Protein AF-A0A2D4N9N2-F1 (afdb_monomer_lite)

Structure (mmCIF, N/CA/C/O backbone):
data_AF-A0A2D4N9N2-F1
#
_entry.id   AF-A0A2D4N9N2-F1
#
loop_
_atom_site.group_PDB
_atom_site.id
_atom_site.type_symbol
_atom_site.label_atom_id
_atom_site.label_alt_id
_atom_site.label_comp_id
_atom_site.label_asym_id
_atom_site.label_entity_id
_atom_site.label_seq_id
_atom_site.pdbx_PDB_ins_code
_atom_site.Cartn_x
_atom_site.Cartn_y
_atom_site.Cartn_z
_atom_site.occupancy
_atom_site.B_iso_or_equiv
_atom_site.auth_seq_id
_atom_site.auth_comp_id
_atom_site.auth_asym_id
_atom_site.auth_atom_id
_atom_site.pdbx_PDB_model_num
ATOM 1 N N . GLU A 1 1 ? 25.192 12.629 -53.618 1.00 60.84 1 GLU A N 1
ATOM 2 C CA . GLU A 1 1 ? 23.982 12.571 -52.757 1.00 60.84 1 GLU A CA 1
ATOM 3 C C . GLU A 1 1 ? 23.683 11.224 -52.086 1.00 60.84 1 GLU A C 1
ATOM 5 O O . GLU A 1 1 ? 23.601 11.197 -50.864 1.00 60.84 1 GLU A O 1
ATOM 10 N N . LYS A 1 2 ? 23.542 10.098 -52.808 1.00 57.47 2 LYS A N 1
ATOM 11 C CA . LYS A 1 2 ? 23.093 8.809 -52.215 1.00 57.47 2 LYS A CA 1
ATOM 12 C C . LYS A 1 2 ? 23.950 8.285 -51.040 1.00 57.47 2 LYS A C 1
ATOM 14 O O . LYS A 1 2 ? 23.417 7.657 -50.130 1.00 57.47 2 LYS A O 1
ATOM 19 N N . LYS A 1 3 ? 25.260 8.569 -51.030 1.00 58.06 3 LYS A N 1
ATOM 20 C CA . LYS A 1 3 ? 26.202 8.161 -49.965 1.00 58.06 3 LYS A CA 1
ATOM 21 C C . LYS A 1 3 ? 26.009 8.948 -48.654 1.00 58.06 3 LYS A C 1
ATOM 23 O O . LYS A 1 3 ? 26.142 8.376 -47.581 1.00 58.06 3 LYS A O 1
ATOM 28 N N . SER A 1 4 ? 25.628 10.226 -48.750 1.00 62.47 4 SER A N 1
ATOM 29 C CA . SER A 1 4 ? 25.377 11.109 -47.599 1.00 62.47 4 SER A CA 1
ATOM 30 C C . SER A 1 4 ? 24.043 10.783 -46.914 1.00 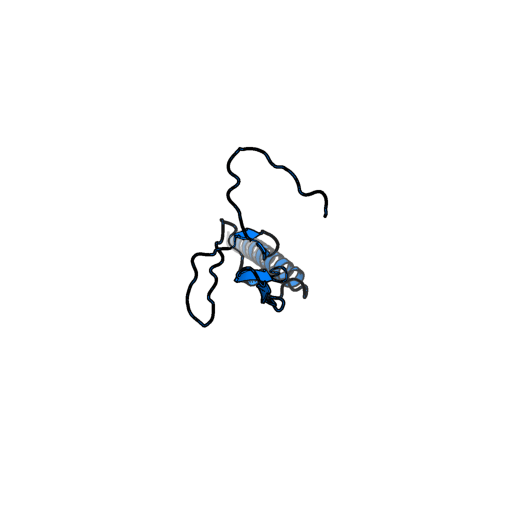62.47 4 SER A C 1
ATOM 32 O O . SER A 1 4 ? 23.997 10.686 -45.691 1.00 62.47 4 SER A O 1
ATOM 34 N N . ARG A 1 5 ? 23.000 10.461 -47.697 1.00 62.47 5 ARG A N 1
ATOM 35 C CA . ARG A 1 5 ? 21.704 10.004 -47.162 1.00 62.47 5 ARG A CA 1
ATOM 36 C C . ARG A 1 5 ? 21.825 8.680 -46.394 1.00 62.47 5 ARG A C 1
ATOM 38 O O . ARG A 1 5 ? 21.305 8.581 -45.293 1.00 62.47 5 ARG A O 1
ATOM 45 N N . LYS A 1 6 ? 22.585 7.700 -46.913 1.00 63.19 6 LYS A N 1
ATOM 46 C CA . LYS A 1 6 ? 22.871 6.443 -46.187 1.00 63.19 6 LYS A CA 1
ATOM 47 C C . LYS A 1 6 ? 23.631 6.678 -44.875 1.00 63.19 6 LYS A C 1
ATOM 49 O O . LYS A 1 6 ? 23.312 6.039 -43.881 1.00 63.19 6 LYS A O 1
ATOM 54 N N . ALA A 1 7 ? 24.603 7.592 -44.859 1.00 66.88 7 ALA A N 1
ATOM 55 C CA . ALA A 1 7 ? 25.345 7.930 -43.644 1.00 66.88 7 ALA A CA 1
ATOM 56 C C . ALA A 1 7 ? 24.451 8.601 -42.583 1.00 66.88 7 ALA A C 1
ATOM 58 O O . ALA A 1 7 ? 24.519 8.239 -41.413 1.00 66.88 7 ALA A O 1
ATOM 59 N N . GLN A 1 8 ? 23.553 9.507 -42.990 1.00 68.38 8 GLN A N 1
ATOM 60 C CA . GLN A 1 8 ? 22.552 10.092 -42.090 1.00 68.38 8 GLN A CA 1
ATOM 61 C C . GLN A 1 8 ? 21.594 9.040 -41.515 1.00 68.38 8 GLN A C 1
ATOM 63 O O . GLN A 1 8 ? 21.337 9.060 -40.314 1.00 68.38 8 GLN A O 1
ATOM 68 N N . THR A 1 9 ? 21.120 8.086 -42.325 1.00 69.44 9 THR A N 1
ATOM 69 C CA . THR A 1 9 ? 20.280 6.980 -41.834 1.00 69.44 9 THR A CA 1
ATOM 70 C C . THR A 1 9 ? 21.021 6.120 -40.809 1.00 69.44 9 THR A C 1
ATOM 72 O O . THR A 1 9 ? 20.461 5.811 -39.763 1.00 69.44 9 THR A O 1
ATOM 75 N N . MET A 1 10 ? 22.289 5.777 -41.058 1.00 72.12 10 MET A N 1
ATOM 76 C CA . MET A 1 10 ? 23.097 4.974 -40.128 1.00 72.12 10 MET A CA 1
ATOM 77 C C . MET A 1 10 ? 23.374 5.698 -38.806 1.00 72.12 10 MET A C 1
ATOM 79 O O . MET A 1 10 ? 23.342 5.069 -37.752 1.00 72.12 10 MET A O 1
ATOM 83 N N . ASN A 1 11 ? 23.581 7.015 -38.843 1.00 75.62 11 ASN A N 1
ATOM 84 C CA . ASN A 1 11 ? 23.753 7.822 -37.635 1.00 75.62 11 ASN A CA 1
ATOM 85 C C . ASN A 1 11 ? 22.462 7.895 -36.810 1.00 75.62 11 ASN A C 1
ATOM 87 O O . ASN A 1 11 ? 22.514 7.752 -35.593 1.00 75.62 11 ASN A O 1
ATOM 91 N N . TYR A 1 12 ? 21.307 8.054 -37.463 1.00 76.00 12 TYR A N 1
ATOM 92 C CA . TYR A 1 12 ? 20.009 8.083 -36.786 1.00 76.00 12 TYR A CA 1
ATOM 93 C C . TYR A 1 12 ? 19.655 6.724 -36.166 1.00 76.00 12 TYR A C 1
ATOM 95 O O . TYR A 1 12 ? 19.239 6.654 -35.014 1.00 76.00 12 TYR A O 1
ATOM 103 N N . VAL A 1 13 ? 19.900 5.628 -36.894 1.00 76.75 13 VAL A N 1
ATOM 104 C CA . VAL A 1 13 ? 19.733 4.261 -36.374 1.00 76.75 13 VAL A CA 1
ATOM 105 C C . VAL A 1 13 ? 20.695 3.997 -35.214 1.00 76.75 13 VAL A C 1
ATOM 107 O O . VAL A 1 13 ? 20.288 3.406 -34.220 1.00 76.75 13 VAL A O 1
ATOM 110 N N . GLY A 1 14 ? 21.941 4.474 -35.294 1.00 74.06 14 GLY A N 1
ATOM 111 C CA . GLY A 1 14 ? 22.918 4.366 -34.208 1.00 74.06 14 GLY A CA 1
ATOM 112 C C . GLY A 1 14 ? 22.517 5.149 -32.955 1.00 74.06 14 GLY A C 1
ATOM 113 O O . GLY A 1 14 ? 22.640 4.632 -31.847 1.00 74.06 14 GLY A O 1
ATOM 114 N N . GLN A 1 15 ? 21.978 6.360 -33.118 1.00 75.81 15 GLN A N 1
ATOM 115 C CA . GLN A 1 15 ? 21.445 7.162 -32.013 1.00 75.81 15 GLN A CA 1
ATOM 116 C C . GLN A 1 15 ? 20.222 6.499 -31.370 1.00 75.81 15 GLN A C 1
ATOM 118 O O . GLN A 1 15 ? 20.173 6.371 -30.147 1.00 75.81 15 GLN A O 1
ATOM 123 N N . LEU A 1 16 ? 19.278 6.009 -32.179 1.00 76.94 16 LEU A N 1
ATOM 124 C CA . LEU A 1 16 ? 18.080 5.325 -31.691 1.00 76.94 16 LEU A CA 1
ATOM 125 C C . LEU A 1 16 ? 18.433 4.015 -30.969 1.00 76.94 16 LEU A C 1
ATOM 127 O O . LEU A 1 16 ? 17.932 3.750 -29.879 1.00 76.94 16 LEU A O 1
ATOM 131 N N . ALA A 1 17 ? 19.343 3.220 -31.537 1.00 73.44 17 ALA A N 1
ATOM 132 C CA . ALA A 1 17 ? 19.826 1.989 -30.918 1.00 73.44 17 ALA A CA 1
ATOM 133 C C . ALA A 1 17 ? 20.569 2.270 -29.603 1.00 73.44 17 ALA A C 1
ATOM 135 O O . ALA A 1 17 ? 20.371 1.552 -28.624 1.00 73.44 17 ALA A O 1
ATOM 136 N N . GLY A 1 18 ? 21.373 3.337 -29.555 1.00 74.00 18 GLY A N 1
ATOM 137 C CA . GLY A 1 18 ? 22.044 3.794 -28.340 1.00 74.00 18 GLY A CA 1
ATOM 138 C C . GLY A 1 18 ? 21.055 4.165 -27.235 1.00 74.00 18 GLY A C 1
ATOM 139 O O . GLY A 1 18 ? 21.207 3.712 -26.103 1.00 74.00 18 GLY A O 1
ATOM 140 N N . GLN A 1 19 ? 20.006 4.918 -27.570 1.00 71.56 19 GLN A N 1
ATOM 141 C CA . GLN A 1 19 ? 18.975 5.322 -26.615 1.00 71.56 19 GLN A CA 1
ATOM 142 C C . GLN A 1 19 ? 18.201 4.114 -26.066 1.00 71.56 19 GLN A C 1
ATOM 144 O O . GLN A 1 19 ? 18.081 3.966 -24.852 1.00 71.56 19 GLN A O 1
ATOM 149 N N . VAL A 1 20 ? 17.761 3.198 -26.936 1.00 71.75 20 VAL A N 1
ATOM 150 C CA . VAL A 1 20 ? 17.058 1.966 -26.528 1.00 71.75 20 VAL A CA 1
ATOM 151 C C . VAL A 1 20 ? 17.944 1.085 -25.643 1.00 71.75 20 VAL A C 1
ATOM 153 O O . VAL A 1 20 ? 17.486 0.553 -24.633 1.00 71.75 20 VAL A O 1
ATOM 156 N N . PHE A 1 21 ? 19.229 0.954 -25.974 1.00 74.06 21 PHE A N 1
ATOM 157 C CA . PHE A 1 21 ? 20.168 0.139 -25.206 1.00 74.06 21 PHE A CA 1
ATOM 158 C C . PHE A 1 21 ? 20.437 0.696 -23.802 1.00 74.06 21 PHE A C 1
ATOM 160 O O . PHE A 1 21 ? 20.549 -0.077 -22.848 1.00 74.06 21 PHE A O 1
ATOM 167 N N . VAL A 1 22 ? 20.507 2.023 -23.653 1.00 71.56 22 VAL A N 1
ATOM 168 C CA . VAL A 1 22 ? 20.617 2.678 -22.339 1.00 71.56 22 VAL A CA 1
ATOM 169 C C . VAL A 1 22 ? 19.365 2.406 -21.506 1.00 71.56 22 VAL A C 1
ATOM 171 O O . VAL A 1 22 ? 19.492 1.932 -20.379 1.00 71.56 22 VAL A O 1
ATOM 174 N N . THR A 1 23 ? 18.171 2.575 -22.080 1.00 69.88 23 THR A N 1
ATOM 175 C CA . THR A 1 23 ? 16.899 2.317 -21.385 1.00 69.88 23 THR A CA 1
ATOM 176 C C . THR A 1 23 ? 16.775 0.865 -20.914 1.00 69.88 23 THR A C 1
ATOM 178 O O . THR A 1 23 ? 16.412 0.614 -19.767 1.00 69.88 23 THR A O 1
ATOM 181 N N . VAL A 1 24 ? 17.131 -0.115 -21.752 1.00 72.06 24 VAL A N 1
ATOM 182 C CA . VAL A 1 24 ? 17.093 -1.541 -21.373 1.00 72.06 24 VAL A CA 1
ATOM 183 C C . VAL A 1 24 ? 18.114 -1.861 -20.280 1.00 72.06 24 VAL A C 1
ATOM 185 O O . VAL A 1 24 ? 17.808 -2.620 -19.361 1.00 72.06 24 VAL A O 1
ATOM 188 N N . LYS A 1 25 ? 19.314 -1.269 -20.323 1.00 67.12 25 LYS A N 1
ATOM 189 C CA . LYS A 1 25 ? 20.307 -1.423 -19.248 1.00 67.12 25 LYS A CA 1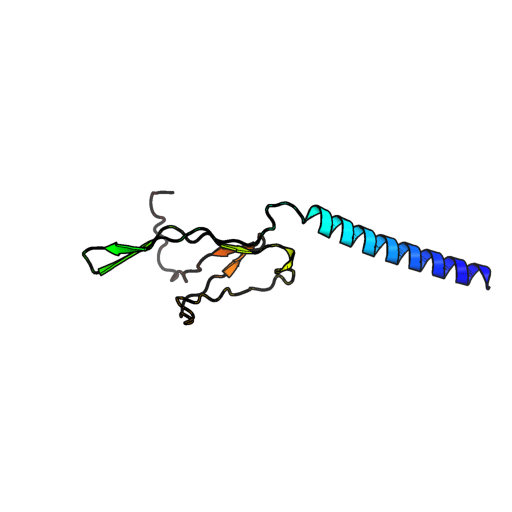
ATOM 190 C C . LYS A 1 25 ? 19.834 -0.822 -17.927 1.00 67.12 25 LYS A C 1
ATOM 192 O O . LYS A 1 25 ? 20.118 -1.397 -16.879 1.00 67.12 25 LYS A O 1
ATOM 197 N N . GLU A 1 26 ? 19.129 0.302 -17.959 1.00 66.12 26 GLU A N 1
ATOM 198 C CA . GLU A 1 26 ? 18.522 0.901 -16.768 1.00 66.12 26 GLU A CA 1
ATOM 199 C C . GLU A 1 26 ? 17.382 0.039 -16.209 1.00 66.12 26 GLU A C 1
ATOM 201 O O . GLU A 1 26 ? 17.340 -0.189 -15.001 1.00 66.12 26 GLU A O 1
ATOM 206 N N . LEU A 1 27 ? 16.533 -0.530 -17.073 1.00 63.66 27 LEU A N 1
ATOM 207 C CA . LEU A 1 27 ? 15.513 -1.521 -16.700 1.00 63.66 27 LEU A CA 1
ATOM 208 C C . LEU A 1 27 ? 16.138 -2.758 -16.037 1.00 63.66 27 LEU A C 1
ATOM 210 O O . LEU A 1 27 ? 15.695 -3.167 -14.967 1.00 63.66 27 LEU A O 1
ATOM 214 N N . TYR A 1 28 ? 17.208 -3.310 -16.618 1.00 61.44 28 TYR A N 1
ATOM 215 C CA . TYR A 1 28 ? 17.905 -4.480 -16.073 1.00 61.44 28 TYR A CA 1
ATOM 216 C C . TYR A 1 28 ? 18.614 -4.199 -14.746 1.00 61.44 28 TYR A C 1
ATOM 218 O O . TYR A 1 28 ? 18.566 -5.025 -13.840 1.00 61.44 28 TYR A O 1
ATOM 226 N N . LYS A 1 29 ? 19.240 -3.027 -14.589 1.00 60.94 29 LYS A N 1
ATOM 227 C CA . LYS A 1 29 ? 19.797 -2.593 -13.295 1.00 60.94 29 LYS A CA 1
ATOM 228 C C . LYS A 1 29 ? 18.707 -2.344 -12.244 1.00 60.94 29 LYS A C 1
ATOM 230 O O . LYS A 1 29 ? 18.984 -2.427 -11.053 1.00 60.94 29 LYS A O 1
ATOM 235 N N . GLY A 1 30 ? 17.479 -2.056 -12.679 1.00 54.72 30 GLY A N 1
ATOM 236 C CA . GLY A 1 30 ? 16.287 -1.949 -11.840 1.00 54.72 30 GLY A CA 1
ATOM 237 C C . GLY A 1 30 ? 15.683 -3.290 -11.403 1.00 54.72 30 GLY A C 1
ATOM 238 O O . GLY A 1 30 ? 14.820 -3.292 -10.532 1.00 54.72 30 GLY A O 1
ATOM 239 N N . LEU A 1 31 ? 16.136 -4.432 -11.929 1.00 57.91 31 LEU A N 1
ATOM 240 C CA . LEU A 1 31 ? 15.720 -5.776 -11.493 1.00 57.91 31 LEU A CA 1
ATOM 241 C C . LEU A 1 31 ? 16.524 -6.252 -10.263 1.00 57.91 31 LEU A C 1
ATOM 243 O O . LEU A 1 31 ? 17.017 -7.376 -10.217 1.00 57.91 31 LEU A O 1
ATOM 247 N N . ASN A 1 32 ? 16.701 -5.389 -9.261 1.00 54.69 32 ASN A N 1
ATOM 248 C CA . ASN A 1 32 ? 17.137 -5.816 -7.928 1.00 54.69 32 ASN A CA 1
ATOM 249 C C . ASN A 1 32 ? 15.936 -6.494 -7.235 1.00 54.69 32 ASN A C 1
ATOM 251 O O . ASN A 1 32 ? 14.857 -5.923 -7.309 1.00 54.69 32 ASN A O 1
ATOM 255 N N . PRO A 1 33 ? 16.061 -7.630 -6.525 1.00 50.22 33 PRO A N 1
ATOM 256 C CA . PRO A 1 33 ? 14.986 -8.186 -5.691 1.00 50.22 33 PRO A CA 1
ATOM 257 C C . PRO A 1 33 ? 14.259 -7.163 -4.789 1.00 50.22 33 PRO A C 1
ATOM 259 O O . PRO A 1 33 ? 13.085 -7.344 -4.483 1.00 50.22 33 PRO A O 1
ATOM 262 N N . ALA A 1 34 ? 14.909 -6.045 -4.439 1.00 49.88 34 ALA A N 1
ATOM 263 C CA . ALA A 1 34 ? 14.292 -4.879 -3.793 1.00 49.88 34 ALA A CA 1
ATOM 264 C C . ALA A 1 34 ? 13.216 -4.141 -4.636 1.00 49.88 34 ALA A C 1
ATOM 266 O O . ALA A 1 34 ? 12.672 -3.134 -4.185 1.00 49.88 34 ALA A O 1
ATOM 267 N N . THR A 1 35 ? 12.916 -4.603 -5.855 1.00 54.91 35 THR A N 1
ATOM 268 C CA . THR A 1 35 ? 11.861 -4.087 -6.743 1.00 54.91 35 THR A CA 1
ATOM 269 C C . THR A 1 35 ? 10.657 -5.016 -6.878 1.00 54.91 35 THR A C 1
ATOM 271 O O . THR A 1 35 ? 9.798 -4.774 -7.726 1.00 54.91 35 THR A O 1
ATOM 274 N N . LEU A 1 36 ? 10.557 -6.038 -6.024 1.00 68.00 36 LEU A N 1
ATOM 275 C CA . LEU A 1 36 ? 9.348 -6.839 -5.860 1.00 68.00 36 LEU A CA 1
ATOM 276 C C . LEU A 1 36 ? 8.293 -6.055 -5.066 1.00 68.00 36 LEU A C 1
ATOM 278 O O . LEU A 1 36 ? 8.603 -5.439 -4.046 1.00 68.00 36 LEU A O 1
ATOM 282 N N . SER A 1 37 ? 7.049 -6.077 -5.547 1.00 83.50 37 SER A N 1
ATOM 283 C CA . SER A 1 37 ? 5.908 -5.597 -4.766 1.00 83.50 37 SER A CA 1
ATOM 284 C C . SER A 1 37 ? 5.596 -6.586 -3.644 1.00 83.50 37 SER A C 1
ATOM 286 O O . SER A 1 37 ? 5.687 -7.797 -3.851 1.00 83.50 37 SER A O 1
ATOM 288 N N . GLY A 1 38 ? 5.189 -6.088 -2.483 1.00 87.56 38 GLY A N 1
ATOM 289 C CA . GLY A 1 38 ? 4.792 -6.929 -1.361 1.00 87.56 38 GLY A CA 1
ATOM 290 C C . GLY A 1 38 ? 4.323 -6.127 -0.155 1.00 87.56 38 GLY A C 1
ATOM 291 O O . GLY A 1 38 ? 4.525 -4.916 -0.069 1.00 87.56 38 GLY A O 1
ATOM 292 N N . CYS A 1 39 ? 3.706 -6.828 0.785 1.00 91.00 39 CYS A N 1
ATOM 293 C CA . CYS A 1 39 ? 3.317 -6.311 2.087 1.00 91.00 39 CYS A CA 1
ATOM 294 C C . CYS A 1 39 ? 3.697 -7.326 3.166 1.00 91.00 39 CYS A C 1
ATOM 296 O O . CYS A 1 39 ? 3.768 -8.525 2.892 1.00 91.00 39 CYS A O 1
ATOM 298 N N . ILE A 1 40 ? 3.955 -6.842 4.377 1.00 90.44 40 ILE A N 1
ATOM 299 C CA . ILE A 1 40 ? 4.062 -7.711 5.553 1.00 90.44 40 ILE A CA 1
ATOM 300 C C . ILE A 1 40 ? 2.674 -8.001 6.126 1.00 90.44 40 ILE A C 1
ATOM 302 O O . ILE A 1 40 ? 1.738 -7.228 5.911 1.00 90.44 40 ILE A O 1
ATOM 306 N N . ASP A 1 41 ? 2.567 -9.079 6.899 1.00 95.00 41 ASP A N 1
ATOM 307 C CA . ASP A 1 41 ? 1.353 -9.378 7.652 1.00 95.00 41 ASP A CA 1
ATOM 308 C C . ASP A 1 41 ? 1.090 -8.293 8.702 1.00 95.00 41 ASP A C 1
ATOM 310 O O . ASP A 1 41 ? 1.996 -7.859 9.420 1.00 95.00 41 ASP A O 1
ATOM 314 N N . ILE A 1 42 ? -0.172 -7.877 8.804 1.00 94.31 42 ILE A N 1
ATOM 315 C CA . ILE A 1 42 ? -0.628 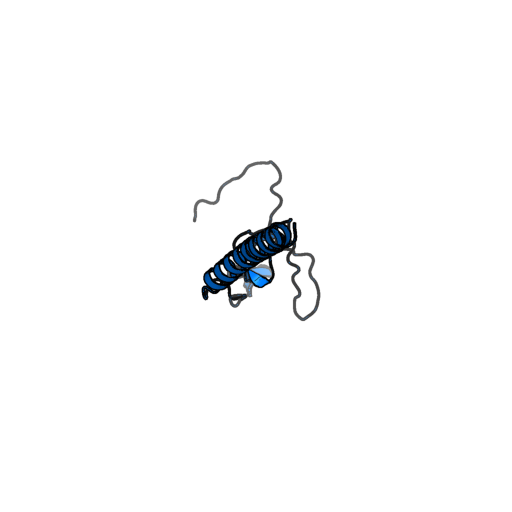-6.897 9.788 1.00 94.31 42 ILE A CA 1
ATOM 316 C C . ILE A 1 42 ? -1.483 -7.622 10.819 1.00 94.31 42 ILE A C 1
ATOM 318 O O . ILE A 1 42 ? -2.490 -8.246 10.487 1.00 94.31 42 ILE A O 1
ATOM 322 N N . ILE A 1 43 ? -1.093 -7.519 12.086 1.00 95.06 43 ILE A N 1
ATOM 323 C CA . ILE A 1 43 ? -1.835 -8.093 13.207 1.00 95.06 43 ILE A CA 1
ATOM 324 C C . ILE A 1 43 ? -2.553 -6.959 13.925 1.00 95.06 43 ILE A C 1
ATOM 326 O O . ILE A 1 43 ? -1.916 -5.989 14.330 1.00 95.06 43 ILE A O 1
ATOM 330 N N . VAL A 1 44 ? -3.867 -7.094 14.108 1.00 94.75 44 VAL A N 1
ATOM 331 C CA . VAL A 1 44 ? -4.714 -6.124 14.813 1.00 94.75 44 VAL A CA 1
ATOM 332 C C . VAL A 1 44 ? -5.264 -6.764 16.085 1.00 94.75 44 VAL A C 1
ATOM 334 O O . VAL A 1 44 ? -5.789 -7.876 16.051 1.00 94.75 44 VAL A O 1
ATOM 337 N N . ILE A 1 45 ? -5.184 -6.048 17.203 1.00 97.00 45 ILE A N 1
ATOM 338 C CA . ILE A 1 45 ? -5.756 -6.451 18.489 1.00 97.00 45 ILE A CA 1
ATOM 339 C C . ILE A 1 45 ? -6.757 -5.408 18.986 1.00 97.00 45 ILE A C 1
ATOM 341 O O . ILE A 1 45 ? -6.555 -4.202 18.832 1.00 97.00 45 ILE A O 1
ATOM 345 N N . ARG A 1 46 ? -7.837 -5.878 19.618 1.00 97.06 46 ARG A N 1
ATOM 346 C CA . ARG A 1 46 ? -8.807 -5.027 20.314 1.00 97.06 46 ARG A CA 1
ATOM 347 C C . ARG A 1 46 ? -8.432 -4.920 21.788 1.00 97.06 46 ARG A C 1
ATOM 349 O O . ARG A 1 46 ? -8.390 -5.925 22.492 1.00 97.06 46 ARG A O 1
ATOM 356 N N . GLN A 1 47 ? -8.184 -3.700 22.240 1.00 97.25 47 GLN A N 1
ATOM 357 C CA . GLN A 1 47 ? -7.883 -3.369 23.628 1.00 97.25 47 GLN A CA 1
ATOM 358 C C . GLN A 1 47 ? -9.152 -3.433 24.501 1.00 97.25 47 GLN A C 1
ATOM 360 O O . GLN A 1 47 ? -10.262 -3.289 23.977 1.00 97.25 47 GLN A O 1
ATOM 365 N N . PRO A 1 48 ? -9.032 -3.587 25.837 1.00 96.50 48 PRO A N 1
ATOM 366 C CA . PRO A 1 48 ? -10.188 -3.647 26.742 1.00 96.50 48 PRO A CA 1
ATOM 367 C C . PRO A 1 48 ? -11.104 -2.415 26.694 1.00 96.50 48 PRO A C 1
ATOM 369 O O . PRO A 1 48 ? -12.297 -2.521 26.954 1.00 96.50 48 PRO A O 1
ATOM 372 N N . ASN A 1 49 ? -10.557 -1.251 26.337 1.00 95.50 49 ASN A N 1
ATOM 373 C CA . ASN A 1 49 ? -11.305 -0.002 26.160 1.00 95.50 49 ASN A CA 1
ATOM 374 C C . ASN A 1 49 ? -12.030 0.098 24.802 1.00 95.50 49 ASN A C 1
ATOM 376 O O . ASN A 1 49 ? -12.654 1.114 24.519 1.00 95.50 49 ASN A O 1
ATOM 380 N N . GLY A 1 50 ? -11.934 -0.932 23.957 1.00 94.81 50 GLY A N 1
ATOM 381 C CA . GLY A 1 50 ? -12.548 -0.981 22.634 1.00 94.81 50 GLY A CA 1
ATOM 382 C C . GLY A 1 50 ? -11.654 -0.497 21.489 1.00 94.81 50 GLY A C 1
ATOM 383 O O . GLY A 1 50 ? -11.964 -0.832 20.343 1.00 94.81 50 GLY A O 1
ATOM 384 N N . ASN A 1 51 ? -10.545 0.200 21.770 1.00 94.88 51 ASN A N 1
ATOM 385 C CA . ASN A 1 51 ? -9.624 0.708 20.748 1.00 94.88 51 ASN A CA 1
ATOM 386 C C . ASN A 1 51 ? -8.897 -0.428 20.026 1.00 94.88 51 ASN A C 1
ATOM 388 O O . ASN A 1 51 ? -8.648 -1.494 20.591 1.00 94.88 51 ASN A O 1
ATOM 392 N N . LEU A 1 52 ? -8.517 -0.178 18.776 1.00 93.81 52 LEU A N 1
ATOM 393 C CA . LEU A 1 52 ? -7.709 -1.098 17.986 1.00 93.81 52 LEU A CA 1
ATOM 394 C C . LEU A 1 52 ? -6.251 -0.641 17.997 1.00 93.81 52 LEU A C 1
ATOM 396 O O . LEU A 1 52 ? -5.965 0.547 17.878 1.00 93.81 52 LEU A O 1
ATOM 400 N N . GLN A 1 53 ? -5.334 -1.592 18.131 1.00 93.56 53 GLN A N 1
ATOM 401 C CA . GLN A 1 53 ? -3.910 -1.378 17.895 1.00 93.56 53 GLN A CA 1
ATOM 402 C C . GLN A 1 53 ? -3.402 -2.427 16.923 1.00 93.56 53 GLN A C 1
ATOM 404 O O . GLN A 1 53 ? -3.912 -3.548 16.896 1.00 93.56 53 GLN A O 1
ATOM 409 N N . CYS A 1 54 ? -2.407 -2.066 16.124 1.00 93.94 54 CYS A N 1
ATOM 410 C CA . CYS A 1 54 ? -1.878 -2.950 15.103 1.00 93.94 54 CYS A CA 1
ATOM 411 C C . CYS A 1 54 ? -0.358 -2.880 15.006 1.00 93.94 54 CYS A C 1
ATOM 413 O O . CYS A 1 54 ? 0.266 -1.923 15.468 1.00 93.94 54 CYS A O 1
ATOM 415 N N . SER A 1 55 ? 0.232 -3.911 14.404 1.00 95.12 55 SER A N 1
ATOM 416 C CA . SER A 1 55 ? 1.603 -3.826 13.908 1.00 95.12 55 SER A CA 1
ATOM 417 C C . SER A 1 55 ? 1.701 -2.780 12.784 1.00 95.12 55 SER A C 1
ATOM 419 O O . SER A 1 55 ? 0.709 -2.537 12.094 1.00 95.12 55 SER A O 1
ATOM 421 N N . PRO A 1 56 ? 2.883 -2.183 12.550 1.00 92.12 56 PRO A N 1
ATOM 422 C CA . PRO A 1 56 ? 3.063 -1.200 11.486 1.00 92.12 56 PRO A CA 1
ATOM 423 C C . PRO A 1 56 ? 2.664 -1.726 10.104 1.00 92.12 56 PRO A C 1
ATOM 425 O O . PRO A 1 56 ? 2.864 -2.899 9.788 1.00 92.12 56 PRO A O 1
ATOM 428 N N . PHE A 1 57 ? 2.164 -0.831 9.254 1.00 92.75 57 PHE A N 1
ATOM 429 C CA . PHE A 1 57 ? 1.884 -1.131 7.854 1.00 92.75 57 PHE A CA 1
ATOM 430 C C . PHE A 1 57 ? 3.177 -0.967 7.054 1.00 92.75 57 PHE A C 1
ATOM 432 O O . PHE A 1 57 ? 3.694 0.142 6.926 1.00 92.75 57 PHE A O 1
ATOM 439 N N . HIS A 1 58 ? 3.704 -2.063 6.507 1.00 90.38 58 HIS A N 1
ATOM 440 C CA . HIS A 1 58 ? 4.847 -2.019 5.596 1.00 90.38 58 HIS A CA 1
ATOM 441 C C . HIS A 1 58 ? 4.444 -2.583 4.237 1.00 90.38 58 HIS A C 1
ATOM 443 O O . HIS A 1 58 ? 4.374 -3.799 4.044 1.00 90.38 58 HIS A O 1
ATOM 449 N N . VAL A 1 59 ? 4.166 -1.677 3.301 1.00 90.50 59 VAL A N 1
ATOM 450 C CA . VAL A 1 59 ? 3.760 -1.988 1.929 1.00 90.50 59 VAL A CA 1
ATOM 451 C C . VAL A 1 59 ? 4.768 -1.371 0.971 1.00 90.50 59 VAL A C 1
ATOM 453 O O . VAL A 1 59 ? 5.161 -0.211 1.123 1.00 90.50 59 VAL A O 1
ATOM 456 N N . ARG A 1 60 ? 5.183 -2.152 -0.026 1.00 88.19 60 ARG A N 1
ATOM 457 C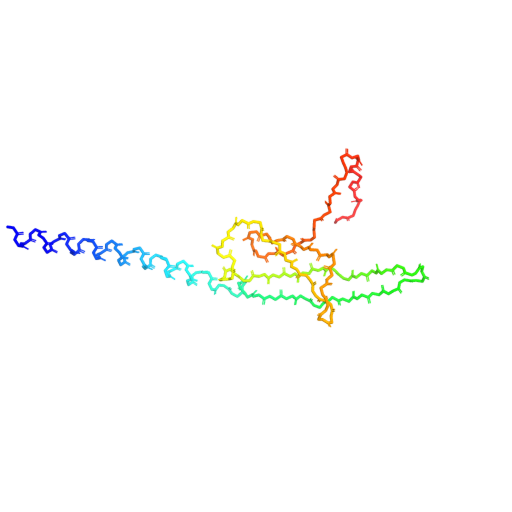 CA . ARG A 1 60 ? 6.119 -1.723 -1.057 1.00 88.19 60 ARG A CA 1
ATOM 458 C C . ARG A 1 60 ? 5.609 -2.081 -2.444 1.00 88.19 60 ARG A C 1
ATOM 460 O O . ARG A 1 60 ? 5.237 -3.219 -2.712 1.00 88.19 60 ARG A O 1
ATOM 467 N N . PHE A 1 61 ? 5.664 -1.116 -3.349 1.00 85.38 61 PHE A N 1
ATOM 468 C CA . PHE A 1 61 ? 5.361 -1.266 -4.762 1.00 85.38 61 PHE A CA 1
ATOM 469 C C . PHE A 1 61 ? 6.653 -1.315 -5.576 1.00 85.38 61 PHE A C 1
ATOM 471 O O . PHE A 1 61 ? 7.526 -0.452 -5.473 1.00 85.38 61 PHE A O 1
ATOM 478 N N . GLY A 1 62 ? 6.770 -2.328 -6.429 1.00 77.62 62 GLY A N 1
ATOM 479 C CA . GLY A 1 62 ? 7.887 -2.484 -7.345 1.00 77.62 62 GLY A CA 1
ATOM 480 C C . GLY A 1 62 ? 7.976 -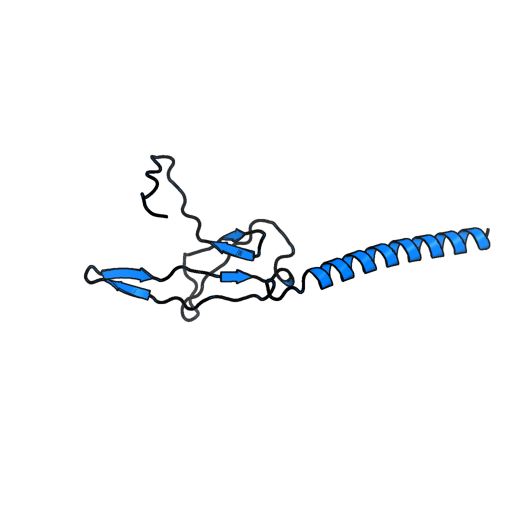1.371 -8.392 1.00 77.62 62 GLY A C 1
ATOM 481 O O . GLY A 1 62 ? 6.975 -0.882 -8.919 1.00 77.62 62 GLY A O 1
ATOM 482 N N . LYS A 1 63 ? 9.209 -1.021 -8.772 1.00 67.12 63 LYS A N 1
ATOM 483 C CA . LYS A 1 63 ? 9.522 0.108 -9.667 1.00 67.12 63 LYS A CA 1
ATOM 484 C C . LYS A 1 63 ? 8.879 0.009 -11.062 1.00 67.12 63 LYS A C 1
ATOM 486 O O . LYS A 1 63 ? 8.636 1.040 -11.683 1.00 67.12 63 LYS A O 1
ATOM 491 N N . MET A 1 64 ? 8.550 -1.196 -11.547 1.00 58.16 64 MET A N 1
ATOM 492 C CA . MET A 1 64 ? 7.900 -1.380 -12.859 1.00 58.16 64 MET A CA 1
ATOM 493 C C . MET A 1 64 ? 6.431 -0.914 -12.903 1.00 58.16 64 MET A C 1
ATOM 495 O O . MET A 1 64 ? 5.942 -0.606 -13.986 1.00 58.16 64 MET A O 1
ATOM 499 N N . GLY A 1 65 ? 5.736 -0.802 -11.762 1.00 56.28 65 GLY A N 1
ATOM 500 C CA . GLY A 1 65 ? 4.339 -0.330 -11.693 1.00 56.28 65 GLY A CA 1
ATOM 501 C C . GLY A 1 65 ? 4.175 1.176 -11.427 1.00 56.28 65 GLY A C 1
ATOM 502 O O . GLY A 1 65 ? 3.071 1.721 -11.506 1.00 56.28 65 GLY A O 1
ATOM 503 N N . VAL A 1 66 ? 5.268 1.883 -11.115 1.00 55.44 66 VAL A N 1
ATOM 504 C CA . VAL A 1 66 ? 5.227 3.226 -10.496 1.00 55.44 66 VAL A CA 1
ATOM 505 C C . VAL A 1 66 ? 5.819 4.328 -11.396 1.00 55.44 66 VAL A C 1
ATOM 507 O O . VAL A 1 66 ? 5.889 5.480 -10.997 1.00 55.44 66 VAL A O 1
ATOM 510 N N . LEU A 1 67 ? 6.145 4.038 -12.664 1.00 54.97 67 LEU A N 1
ATOM 511 C CA . LEU A 1 67 ? 6.875 4.921 -13.607 1.00 54.97 67 LEU A CA 1
ATOM 512 C C . LEU A 1 67 ? 6.221 6.282 -13.989 1.00 54.97 67 LEU A C 1
ATOM 514 O O . LEU A 1 67 ? 6.668 6.934 -14.930 1.00 54.97 67 LEU A O 1
ATOM 518 N N . ARG A 1 68 ? 5.187 6.757 -13.284 1.00 56.44 68 ARG A N 1
ATOM 519 C CA . ARG A 1 68 ? 4.682 8.138 -13.382 1.00 56.44 68 ARG A CA 1
ATOM 520 C C . ARG A 1 68 ? 4.566 8.737 -11.978 1.00 56.44 68 ARG A C 1
ATOM 522 O O . ARG A 1 68 ? 3.661 8.380 -11.233 1.00 56.44 68 ARG A O 1
ATOM 529 N N . SER A 1 69 ? 5.499 9.624 -11.646 1.00 51.19 69 SER A N 1
ATOM 530 C CA . SER A 1 69 ? 5.782 10.184 -10.317 1.00 51.19 69 SER A CA 1
ATOM 531 C C . SER A 1 69 ? 4.956 11.433 -9.974 1.00 51.19 69 SER A C 1
ATOM 533 O O . SER A 1 69 ? 5.508 12.474 -9.626 1.00 51.19 69 SER A O 1
ATOM 535 N N . LYS A 1 70 ? 3.630 11.381 -10.112 1.00 54.16 70 LYS A N 1
ATOM 536 C CA . LYS A 1 70 ? 2.764 12.427 -9.546 1.00 54.16 70 LYS A CA 1
ATOM 537 C C . LYS A 1 70 ? 1.792 11.775 -8.577 1.00 54.16 70 LYS A C 1
ATOM 539 O O . LYS A 1 70 ? 0.939 11.018 -9.025 1.00 54.16 70 LYS A O 1
ATOM 544 N N . GLU A 1 71 ? 2.031 12.021 -7.287 1.00 61.28 71 GLU A N 1
ATOM 545 C CA . GLU A 1 71 ? 1.132 11.817 -6.139 1.00 61.28 71 GLU A CA 1
ATOM 546 C C . GLU A 1 71 ? 0.149 10.658 -6.307 1.00 61.28 71 GLU A C 1
ATOM 548 O O . GLU A 1 71 ? -1.052 10.846 -6.493 1.00 61.28 71 GLU A O 1
ATOM 553 N N . LYS A 1 72 ? 0.670 9.429 -6.281 1.00 75.88 72 LYS A N 1
ATOM 554 C CA . LYS A 1 72 ? -0.199 8.258 -6.337 1.00 75.88 72 LYS A CA 1
ATOM 555 C C . LYS A 1 72 ? -0.779 8.000 -4.953 1.00 75.88 72 LYS A C 1
ATOM 557 O O . LYS A 1 72 ? -0.037 7.747 -4.002 1.00 75.88 72 LYS A O 1
ATOM 562 N N . VAL A 1 73 ? -2.101 8.070 -4.878 1.00 85.75 73 VAL A N 1
ATOM 563 C CA . VAL A 1 73 ? -2.883 7.594 -3.739 1.00 85.75 73 VAL A CA 1
ATOM 564 C C . VAL A 1 73 ? -2.948 6.069 -3.809 1.00 85.75 73 VAL A C 1
ATOM 566 O O . VAL A 1 73 ? -3.037 5.492 -4.895 1.00 85.75 73 VAL A O 1
ATOM 569 N N . VAL A 1 74 ? -2.841 5.426 -2.653 1.00 89.31 74 VAL A N 1
ATOM 570 C CA . VAL A 1 74 ? -3.012 3.986 -2.478 1.00 89.31 74 VAL A CA 1
ATOM 571 C C . VAL A 1 74 ? -4.311 3.774 -1.716 1.00 89.31 74 VAL A C 1
ATOM 573 O O . VAL A 1 74 ? -4.427 4.195 -0.563 1.00 89.31 74 VAL A O 1
ATOM 576 N N . ASP A 1 75 ? -5.264 3.125 -2.374 1.00 91.75 75 ASP A N 1
ATOM 577 C CA . ASP A 1 75 ? -6.541 2.741 -1.781 1.00 91.75 75 ASP A CA 1
ATOM 578 C C . ASP A 1 75 ? -6.404 1.435 -0.995 1.00 91.75 75 ASP A C 1
ATOM 580 O O . ASP A 1 75 ? -5.610 0.555 -1.349 1.00 91.75 75 ASP A O 1
ATOM 584 N N . ILE A 1 76 ? -7.185 1.315 0.079 1.00 92.12 76 ILE A N 1
ATOM 585 C CA . ILE A 1 76 ? -7.222 0.133 0.939 1.00 92.12 76 ILE A CA 1
ATOM 586 C C . ILE A 1 76 ? -8.610 -0.500 0.848 1.00 92.12 76 ILE A C 1
ATOM 588 O O . ILE A 1 76 ? -9.633 0.175 0.960 1.00 92.12 76 ILE A O 1
ATOM 592 N N . GLU A 1 77 ? -8.631 -1.822 0.694 1.00 94.56 77 GLU A N 1
ATOM 593 C CA . GLU A 1 77 ? -9.839 -2.635 0.799 1.00 94.56 77 GLU A CA 1
ATOM 594 C C . GLU A 1 77 ? -9.670 -3.667 1.913 1.00 94.56 77 GLU A C 1
ATOM 596 O O . GLU A 1 77 ? -8.645 -4.348 2.005 1.00 94.56 77 GLU A O 1
ATOM 601 N N . ILE A 1 78 ? -10.690 -3.810 2.756 1.00 92.75 78 ILE A N 1
ATOM 602 C CA . ILE A 1 78 ? -10.736 -4.808 3.824 1.00 92.75 78 ILE A CA 1
ATOM 603 C C . ILE A 1 78 ? -11.886 -5.756 3.509 1.00 92.75 78 ILE A C 1
ATOM 605 O O . ILE A 1 78 ? -13.031 -5.337 3.406 1.00 92.75 78 ILE A O 1
ATOM 609 N N . ASN A 1 79 ? -11.584 -7.047 3.340 1.00 93.88 79 ASN A N 1
ATOM 610 C CA . ASN A 1 79 ? -12.568 -8.065 2.940 1.00 93.88 79 ASN A CA 1
ATOM 611 C C . ASN A 1 79 ? -13.330 -7.729 1.638 1.00 93.88 79 ASN A C 1
ATOM 613 O O . ASN A 1 79 ? -14.468 -8.154 1.462 1.00 93.88 79 ASN A O 1
ATOM 617 N N . GLY A 1 80 ? -12.695 -6.989 0.722 1.00 95.31 80 GLY A N 1
ATOM 618 C CA . GLY A 1 80 ? -13.294 -6.556 -0.546 1.00 95.31 80 GLY A CA 1
ATOM 619 C C . GLY A 1 80 ? -14.150 -5.290 -0.454 1.00 95.31 80 GLY A C 1
ATOM 620 O O . GLY A 1 80 ? -14.783 -4.922 -1.439 1.00 95.31 80 GLY A O 1
ATOM 621 N N . GLU A 1 81 ? -14.180 -4.621 0.701 1.00 96.50 81 GLU A N 1
ATOM 622 C CA . GLU A 1 81 ? -14.864 -3.340 0.885 1.00 96.50 81 GLU A CA 1
ATOM 623 C C . GLU A 1 81 ? -13.843 -2.203 0.990 1.00 96.50 81 GLU A C 1
ATOM 625 O O . GLU A 1 81 ? -12.917 -2.264 1.804 1.00 96.50 81 GLU A O 1
ATOM 630 N N . SER A 1 82 ? -14.006 -1.160 0.170 1.00 93.31 82 SER A N 1
ATOM 631 C CA . SER A 1 82 ? -13.172 0.044 0.237 1.00 93.31 82 SER A CA 1
ATOM 632 C C . SER A 1 82 ? -13.399 0.788 1.552 1.00 93.31 82 SER A C 1
ATOM 634 O O . SER A 1 82 ? -14.534 0.926 2.012 1.00 93.31 82 SER A O 1
ATOM 636 N N . VAL A 1 83 ? -12.319 1.299 2.139 1.00 91.56 83 VAL A N 1
ATOM 637 C CA . VAL A 1 83 ? -12.364 2.095 3.372 1.00 91.56 83 VAL A 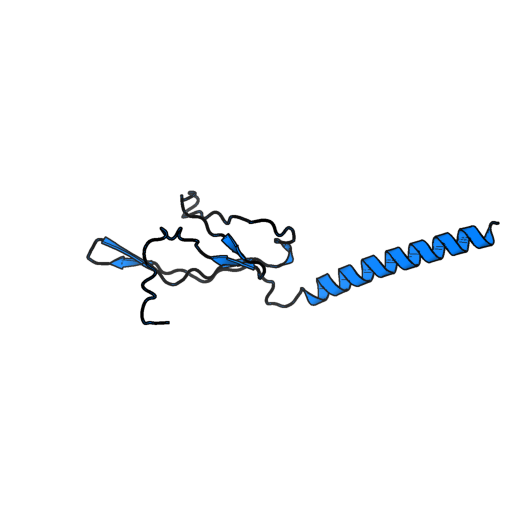CA 1
ATOM 638 C C . VAL A 1 83 ? -11.941 3.537 3.110 1.00 91.56 83 VAL A C 1
ATOM 640 O O . VAL A 1 83 ? -11.166 3.801 2.196 1.00 91.56 83 VAL A O 1
ATOM 643 N N . ASP A 1 84 ? -12.413 4.463 3.947 1.00 90.00 84 ASP A N 1
ATOM 644 C CA . ASP A 1 84 ? -12.003 5.879 3.939 1.00 90.00 84 ASP A CA 1
ATOM 645 C C . ASP A 1 84 ? -10.633 6.064 4.623 1.00 90.00 84 ASP A C 1
ATOM 647 O O . ASP A 1 84 ? -10.457 6.827 5.571 1.00 90.00 84 ASP A O 1
ATOM 651 N N . LEU A 1 85 ? -9.666 5.239 4.217 1.00 87.62 85 LEU A N 1
ATOM 652 C CA . LEU A 1 85 ? -8.268 5.318 4.614 1.00 87.62 85 LEU A CA 1
ATOM 653 C C . LEU A 1 85 ? -7.415 5.186 3.361 1.00 87.62 85 LEU A C 1
ATOM 655 O O . LEU A 1 85 ? -7.508 4.201 2.628 1.00 87.62 85 LEU A O 1
ATOM 659 N N . HIS A 1 86 ? -6.521 6.151 3.177 1.00 89.81 86 HIS A N 1
ATOM 660 C CA . HIS A 1 86 ? -5.631 6.203 2.029 1.00 89.81 86 HIS A CA 1
ATOM 661 C C . HIS A 1 86 ? -4.177 6.329 2.479 1.00 89.81 86 HIS A C 1
ATOM 663 O O . HIS A 1 86 ? -3.866 6.972 3.483 1.00 89.81 86 HIS A O 1
ATOM 669 N N . MET A 1 87 ? -3.269 5.740 1.705 1.00 91.50 87 MET A N 1
ATOM 670 C CA . MET A 1 87 ? -1.829 5.953 1.863 1.00 91.50 87 MET A CA 1
ATOM 671 C C . MET A 1 87 ? -1.297 6.775 0.690 1.00 91.50 87 MET A C 1
ATOM 673 O O . MET A 1 87 ? -1.886 6.809 -0.393 1.00 91.50 87 MET A O 1
ATOM 677 N N . LYS A 1 88 ? -0.148 7.421 0.880 1.00 89.56 88 LYS A N 1
ATOM 678 C CA . LYS A 1 88 ? 0.617 8.023 -0.214 1.00 89.56 88 LYS A CA 1
ATOM 679 C C . LYS A 1 88 ? 1.767 7.117 -0.605 1.00 89.56 88 LYS A C 1
ATOM 681 O O . LYS A 1 88 ? 2.400 6.498 0.248 1.00 89.56 88 LYS A O 1
ATOM 686 N N . LEU A 1 89 ? 2.032 7.061 -1.904 1.00 86.38 89 LEU A N 1
ATOM 687 C CA . LEU A 1 89 ? 3.165 6.337 -2.456 1.00 86.38 89 LEU A CA 1
ATOM 688 C C . LEU A 1 89 ? 4.399 7.242 -2.537 1.00 86.38 89 LEU A C 1
ATOM 690 O O . LEU A 1 89 ? 4.379 8.262 -3.227 1.00 86.38 89 LEU A O 1
ATOM 694 N N . GLY A 1 90 ? 5.468 6.838 -1.859 1.00 81.62 90 GLY A N 1
ATOM 695 C CA . GLY A 1 90 ? 6.789 7.450 -1.934 1.00 81.62 90 GLY A CA 1
ATOM 696 C C . GLY A 1 90 ? 7.575 7.034 -3.179 1.00 81.62 90 GLY A C 1
ATOM 697 O O . GLY A 1 90 ? 7.264 6.053 -3.862 1.00 81.62 90 GLY A O 1
ATOM 698 N N . ASP A 1 91 ? 8.641 7.778 -3.464 1.00 78.00 91 ASP A N 1
ATOM 699 C CA . ASP A 1 91 ? 9.451 7.605 -4.675 1.00 78.00 91 ASP A CA 1
ATOM 700 C C . ASP A 1 91 ? 10.234 6.279 -4.717 1.00 78.00 91 ASP A C 1
ATOM 702 O O . ASP A 1 91 ? 10.597 5.808 -5.801 1.00 78.00 91 ASP A O 1
ATOM 706 N N . ASN A 1 92 ? 10.477 5.637 -3.564 1.00 75.69 92 ASN A N 1
ATOM 707 C CA . ASN A 1 92 ? 11.145 4.331 -3.494 1.00 75.69 92 ASN A CA 1
ATOM 708 C C . ASN A 1 92 ? 10.157 3.151 -3.488 1.00 75.69 92 ASN A C 1
ATOM 710 O O . ASN A 1 92 ? 10.589 1.990 -3.390 1.00 75.69 92 ASN A O 1
ATOM 714 N N . GLY A 1 93 ? 8.860 3.443 -3.643 1.00 82.00 93 GLY A N 1
ATOM 715 C CA . GLY A 1 93 ? 7.760 2.486 -3.684 1.00 82.00 93 GLY A CA 1
ATOM 716 C C . GLY A 1 93 ? 7.145 2.165 -2.321 1.00 82.00 93 GLY A C 1
ATOM 717 O O . GLY A 1 93 ? 6.231 1.353 -2.265 1.00 82.00 93 GLY A O 1
ATOM 718 N N . GLU A 1 94 ? 7.627 2.749 -1.231 1.00 86.81 94 GLU A N 1
ATOM 719 C CA . GLU A 1 94 ? 7.018 2.666 0.095 1.00 86.81 94 GLU A CA 1
ATOM 720 C C . GLU A 1 94 ? 5.658 3.371 0.119 1.00 86.81 94 GLU A C 1
ATOM 722 O O . GLU A 1 94 ? 5.517 4.463 -0.426 1.00 86.81 94 GLU A O 1
ATOM 727 N N . ALA A 1 95 ? 4.655 2.765 0.750 1.00 89.81 95 ALA A N 1
ATOM 728 C CA . ALA A 1 95 ? 3.403 3.449 1.054 1.00 89.81 95 ALA A CA 1
ATOM 729 C C . ALA A 1 95 ? 3.358 3.815 2.540 1.00 89.81 95 ALA A C 1
ATOM 731 O O . ALA A 1 95 ? 3.740 3.010 3.390 1.00 89.81 95 ALA A O 1
ATOM 732 N N . PHE A 1 96 ? 2.869 5.012 2.855 1.00 90.56 96 PHE A N 1
ATOM 733 C CA . PHE A 1 96 ? 2.735 5.502 4.228 1.00 90.56 96 PHE A CA 1
ATOM 734 C C . PHE A 1 96 ? 1.439 6.298 4.408 1.00 90.56 96 PHE A C 1
ATOM 736 O O . PHE A 1 96 ? 0.933 6.909 3.464 1.00 90.56 96 PHE A O 1
ATOM 743 N N . PHE A 1 97 ? 0.893 6.282 5.622 1.00 90.75 97 PHE A N 1
ATOM 744 C CA . PHE A 1 97 ? -0.244 7.128 5.975 1.00 90.75 97 PHE A CA 1
ATOM 745 C C . PHE A 1 97 ? 0.198 8.583 6.095 1.00 90.75 97 PHE A C 1
ATOM 747 O O . PHE A 1 97 ? 1.310 8.865 6.542 1.00 90.75 97 PHE A O 1
ATOM 754 N N . VAL A 1 98 ? -0.681 9.497 5.698 1.00 85.06 98 VAL A N 1
ATOM 755 C CA . VAL A 1 98 ? -0.492 10.927 5.928 1.00 85.06 98 VAL A CA 1
ATOM 756 C C . VAL A 1 98 ? -1.557 11.380 6.898 1.00 85.06 98 VAL A C 1
ATOM 758 O O . VAL A 1 98 ? -2.744 11.236 6.626 1.00 85.06 98 VAL A O 1
ATOM 761 N N . GLU A 1 99 ? -1.104 11.907 8.022 1.00 78.50 99 GLU A N 1
ATOM 762 C CA . GLU A 1 99 ? -1.939 12.606 8.981 1.00 78.50 99 GLU A CA 1
ATOM 763 C C . GLU A 1 99 ? -1.813 14.099 8.683 1.00 78.50 99 GLU A C 1
ATOM 765 O O . GLU A 1 99 ? -0.701 14.618 8.547 1.00 78.50 99 GLU A O 1
ATOM 770 N N . GLU A 1 100 ? -2.942 14.778 8.496 1.00 67.94 100 GLU A N 1
ATOM 771 C CA . GLU A 1 100 ? -2.945 16.235 8.411 1.00 67.94 100 GLU A CA 1
ATOM 772 C C . GLU A 1 100 ? -2.650 16.769 9.811 1.00 67.94 100 GLU A C 1
ATOM 774 O O . GLU A 1 100 ? -3.457 16.630 10.727 1.00 67.94 100 GLU A O 1
ATOM 779 N N . THR A 1 101 ? -1.462 17.335 10.000 1.00 65.19 101 THR A N 1
ATOM 780 C CA . THR A 1 101 ? -1.150 18.052 11.231 1.00 65.19 101 THR A CA 1
ATOM 781 C C . THR A 1 101 ? -1.897 19.376 11.202 1.00 65.19 101 THR A C 1
ATOM 783 O O . THR A 1 101 ? -1.602 20.228 10.362 1.00 65.19 101 THR A O 1
ATOM 786 N N . ASP A 1 102 ? -2.835 19.575 12.127 1.00 61.81 102 ASP A N 1
ATOM 787 C CA . ASP A 1 102 ? -3.245 20.930 12.486 1.00 61.81 102 ASP A CA 1
ATOM 788 C C . ASP A 1 102 ? -1.978 21.686 12.922 1.00 61.81 102 ASP A C 1
ATOM 790 O O . ASP A 1 102 ? -1.184 21.151 13.696 1.00 61.81 102 ASP A O 1
ATOM 794 N N . ASP A 1 103 ? -1.778 22.921 12.451 1.00 58.69 103 ASP A N 1
ATOM 795 C CA . ASP A 1 103 ? -0.595 23.772 12.713 1.00 58.69 103 ASP A CA 1
ATOM 796 C C . ASP A 1 103 ? -0.387 24.150 14.208 1.00 58.69 103 ASP A C 1
ATOM 798 O O . ASP A 1 103 ? 0.219 25.173 14.544 1.00 58.69 103 ASP A O 1
ATOM 802 N N . LYS A 1 104 ? -0.927 23.375 15.151 1.00 54.81 104 LYS A N 1
ATOM 803 C CA . LYS A 1 104 ? -0.872 23.602 16.592 1.00 54.81 104 LYS A CA 1
ATOM 804 C C . LYS A 1 104 ? -0.110 22.468 17.277 1.00 54.81 104 LYS A C 1
ATOM 806 O O . LYS A 1 104 ? -0.685 21.465 17.672 1.00 54.81 104 LYS A O 1
ATOM 811 N N . GLU A 1 105 ? 1.181 22.739 17.464 1.00 53.59 105 GLU A N 1
ATOM 812 C CA . GLU A 1 105 ? 2.106 22.103 18.413 1.00 53.59 105 GLU A CA 1
ATOM 813 C C . GLU A 1 105 ? 2.424 20.615 18.180 1.00 53.59 105 GLU A C 1
ATOM 815 O O . GLU A 1 105 ? 1.861 19.709 18.789 1.00 53.59 105 GLU A O 1
ATOM 820 N N . GLU A 1 106 ? 3.467 20.383 17.377 1.00 52.12 106 GLU A N 1
ATOM 821 C CA . GLU A 1 106 ? 4.236 19.138 17.370 1.00 52.12 106 GLU A CA 1
ATOM 822 C C . GLU A 1 106 ? 4.902 18.899 18.741 1.00 52.12 106 GLU A C 1
ATOM 824 O O . GLU A 1 106 ? 6.017 19.350 19.015 1.00 52.12 106 GLU A O 1
ATOM 829 N N . ALA A 1 107 ? 4.248 18.136 19.615 1.00 55.22 107 ALA A N 1
ATOM 830 C CA . ALA A 1 107 ? 4.945 17.411 20.669 1.00 55.22 107 ALA A CA 1
ATOM 831 C C . ALA A 1 107 ? 5.489 16.105 20.071 1.00 55.22 107 ALA A C 1
ATOM 833 O O . ALA A 1 107 ? 4.780 15.103 20.000 1.00 55.22 107 ALA A O 1
ATOM 834 N N . ILE A 1 108 ? 6.747 16.119 19.621 1.00 60.25 108 ILE A N 1
ATOM 835 C CA . ILE A 1 108 ? 7.446 14.909 19.161 1.00 60.25 108 ILE A CA 1
ATOM 836 C C . ILE A 1 108 ? 7.447 13.882 20.313 1.00 60.25 108 ILE A C 1
ATOM 838 O O . ILE A 1 108 ? 7.987 14.182 21.384 1.00 60.25 108 ILE A O 1
ATOM 842 N N . PRO A 1 109 ? 6.869 12.677 20.141 1.00 59.84 109 PRO A N 1
ATOM 843 C CA . PRO A 1 109 ? 6.900 11.648 21.173 1.00 59.84 109 PRO A CA 1
ATOM 844 C C . PRO A 1 109 ? 8.345 11.239 21.488 1.00 59.84 109 PRO A C 1
ATOM 846 O O . PRO A 1 109 ? 9.146 11.003 20.588 1.00 59.84 109 PRO A O 1
ATOM 849 N N . TYR A 1 110 ? 8.677 11.118 22.777 1.00 57.38 110 TYR A N 1
ATOM 850 C CA . TYR A 1 110 ? 10.035 10.861 23.293 1.00 57.38 110 TYR A CA 1
ATOM 851 C C . TYR A 1 110 ? 10.635 9.477 22.962 1.00 57.38 110 TYR A C 1
ATOM 853 O O . TYR A 1 110 ? 11.584 9.050 23.617 1.00 57.38 110 TYR A O 1
ATOM 861 N N . HIS A 1 111 ? 10.086 8.726 22.014 1.00 56.38 111 HIS A N 1
ATOM 862 C CA . HIS A 1 111 ? 10.535 7.365 21.733 1.00 56.38 111 HIS A CA 1
ATOM 863 C C . HIS A 1 111 ? 10.424 7.050 20.242 1.00 56.38 111 HIS A C 1
ATOM 865 O O . HIS A 1 111 ? 9.343 6.760 19.730 1.00 56.38 111 HIS A O 1
ATOM 871 N N . LEU A 1 112 ? 11.593 7.089 19.600 1.00 39.62 112 LEU A N 1
ATOM 872 C CA . LEU A 1 112 ? 11.952 6.472 18.327 1.00 39.62 112 LEU A CA 1
ATOM 873 C C . LEU A 1 112 ? 13.215 5.639 18.566 1.00 39.62 112 LEU A C 1
ATOM 875 O O . LEU A 1 112 ? 14.117 6.154 19.270 1.00 39.62 112 LEU A O 1
#

Sequence (112 aa):
EKKSRKAQTMNYVGQLAGQVFVTVKELYKGLNPATLSGCIDIIVIRQPNGNLQCSPFHVRFGKMGVLRSKEKVVDIEINGESVDLHMKLGDNGEAFFVEETDDKEEAIPYHL

InterPro domains:
  IPR007651 Lipin, N-terminal [PF04571] (10-111)
  IPR026058 LIPIN family [PTHR12181] (10-111)

Secondary structure (DSSP, 8-state):
-HHHHHHHHHHHHHHHHHHHHHHHHHHHHT--GGG--EE----EEE-TTS-EEE----EE--GGG--S-S--EEEEEETTEEEEEEEEEPTTSEEEE-----SS-----S--

Organism: NCBI:txid129469

pLDDT: mean 75.95, std 15.4, range [39.62, 97.25]

Radius of gyration: 23.94 Å; chains: 1; bounding box: 41×33×80 Å

Foldseek 3Di:
DVVVVVVVVVVVVVVVVVVVVVVVVVVVVLPDPLQDWDWDDKDWDQDPVRDIDIDDTWTFHGPVVCPPPDWDKAWDDDPNHTDPFIWTADPSRTTDGDDDDDPPDPPPPPDD